Protein AF-A0AAV9CD10-F1 (afdb_monomer_lite)

Foldseek 3Di:
DDDDDDDDDDPPDDDDDDDDPPDDAADPQPLQDLQVVLQLQQQAQFKKWFADPVPRQIWIWGRHRSWTQTCDPVRNSVDTGHQVVNCVVSVDPDPDGQPRIAGPVGDGSRNLSVVCSVDHLVCCQVCSCVSRVHRTDVVSNVVSVVVNVVVD

InterPro domains:
  IPR032308 Tify domain-binding domain [PF16135] (61-115)

pLDDT: mean 74.85, std 18.31, range [33.12, 94.56]

Sequence (152 aa):
MRQTGSNSGLRFEREKMGSEPSEKTASDGLNLNVKTLLSTGLLEGISVRYIHHGRNKELPGIIKGVDYCCGCTECNFNQVFSARKFEAHAGSKSSHSNNHIFLKNGKSLHNVVKKLGDLSLESIGEVIEGVIGERPNFECYEAWKDEALESV

Secondary structure (DSSP, 8-state):
-------------------------TTS-----HHHHHHT-TTTT-EEEEEETTTTEEEEEEEETTEEEE-STTTTT-EEE-HHHHHHHTT---SSTTTTEEETTS-BHHHHHHHHHTS-HHHHHHHHHHHHSS---HHHHHHHHHHHHTT-

Radius of gyration: 19.76 Å; chains: 1; bounding box: 43×70×43 Å

Structure (mmCIF, N/CA/C/O backbone):
data_AF-A0AAV9CD10-F1
#
_entry.id   AF-A0AAV9CD10-F1
#
loop_
_atom_site.group_PDB
_atom_site.id
_atom_site.type_symbol
_atom_site.label_atom_id
_atom_site.label_alt_id
_atom_site.label_comp_id
_atom_site.label_asym_id
_atom_site.label_entity_id
_atom_site.label_seq_id
_atom_site.pdbx_PDB_ins_code
_atom_site.Cartn_x
_atom_site.Cartn_y
_atom_site.Cartn_z
_atom_site.occupancy
_atom_site.B_iso_or_equiv
_atom_site.auth_seq_id
_atom_site.auth_comp_id
_atom_site.auth_asym_id
_atom_site.auth_atom_id
_atom_site.pdbx_PDB_model_num
ATOM 1 N N . MET A 1 1 ? 27.911 -56.940 9.756 1.00 43.88 1 MET A N 1
ATOM 2 C CA . MET A 1 1 ? 27.692 -55.733 8.931 1.00 43.88 1 MET A CA 1
ATOM 3 C C . MET A 1 1 ? 26.976 -54.674 9.765 1.00 43.88 1 MET A C 1
ATOM 5 O O . MET A 1 1 ? 26.136 -55.030 10.578 1.00 43.88 1 MET A O 1
ATOM 9 N N . ARG A 1 2 ? 27.375 -53.406 9.626 1.00 34.19 2 ARG A N 1
ATOM 10 C CA . ARG A 1 2 ? 26.819 -52.221 10.302 1.00 34.19 2 ARG A CA 1
ATOM 11 C C . ARG A 1 2 ? 25.741 -51.558 9.427 1.00 34.19 2 ARG A C 1
ATOM 13 O O . ARG A 1 2 ? 25.891 -51.617 8.213 1.00 34.19 2 ARG A O 1
ATOM 20 N N . GLN A 1 3 ? 24.831 -50.823 10.095 1.00 41.00 3 GLN A N 1
ATOM 21 C CA . GLN A 1 3 ? 23.971 -49.720 9.593 1.00 41.00 3 GLN A CA 1
ATOM 22 C C . GLN A 1 3 ? 22.816 -50.153 8.662 1.00 41.00 3 GLN A C 1
ATOM 24 O O . GLN A 1 3 ? 22.973 -51.110 7.922 1.00 41.00 3 GLN A O 1
ATOM 29 N N . THR A 1 4 ? 21.606 -49.581 8.622 1.00 39.34 4 THR A N 1
ATOM 30 C CA . THR A 1 4 ? 20.892 -48.401 9.183 1.00 39.34 4 THR A CA 1
ATOM 31 C C . THR A 1 4 ? 19.405 -48.642 8.823 1.00 39.34 4 THR A C 1
ATOM 33 O O . THR A 1 4 ? 19.137 -49.228 7.783 1.00 39.34 4 THR A O 1
ATOM 36 N N . GLY A 1 5 ? 18.395 -48.388 9.660 1.00 39.25 5 GLY A N 1
ATOM 37 C CA . GLY A 1 5 ? 17.798 -47.068 9.888 1.00 39.25 5 GLY A CA 1
ATOM 38 C C . GLY A 1 5 ? 17.056 -46.517 8.659 1.00 39.25 5 GLY A C 1
ATOM 39 O O . GLY A 1 5 ? 17.733 -46.087 7.734 1.00 39.25 5 GLY A O 1
ATOM 40 N N . SER A 1 6 ? 15.712 -46.473 8.675 1.00 47.38 6 SER A N 1
ATOM 41 C CA . SER A 1 6 ? 14.904 -45.332 8.182 1.00 47.38 6 SER A CA 1
ATOM 42 C C . SER A 1 6 ? 13.396 -45.549 8.370 1.00 47.38 6 SER A C 1
ATOM 44 O O . SER A 1 6 ? 12.784 -46.445 7.802 1.00 47.38 6 SER A O 1
ATOM 46 N N . ASN A 1 7 ? 12.844 -44.684 9.215 1.00 42.44 7 ASN A N 1
ATOM 47 C CA . ASN A 1 7 ? 11.439 -44.425 9.497 1.00 42.44 7 ASN A CA 1
ATOM 48 C C . ASN A 1 7 ? 10.829 -43.615 8.332 1.00 42.44 7 ASN A C 1
ATOM 50 O O . ASN A 1 7 ? 11.525 -42.803 7.724 1.00 42.44 7 ASN A O 1
ATOM 54 N N . SER A 1 8 ? 9.548 -43.795 8.013 1.00 46.06 8 SER A N 1
ATOM 55 C CA . SER A 1 8 ? 8.850 -42.989 6.994 1.00 46.06 8 SER A CA 1
ATOM 56 C C . SER A 1 8 ? 7.428 -42.672 7.447 1.00 46.06 8 SER A C 1
ATOM 58 O O . SER A 1 8 ? 6.447 -43.105 6.852 1.00 46.06 8 SER A O 1
ATOM 60 N N . GLY A 1 9 ? 7.326 -41.916 8.538 1.00 39.59 9 GLY A N 1
ATOM 61 C CA . GLY A 1 9 ? 6.146 -41.115 8.837 1.00 39.59 9 GLY A CA 1
ATOM 62 C C . GLY A 1 9 ? 6.318 -39.724 8.235 1.00 39.59 9 GLY A C 1
ATOM 63 O O . GLY A 1 9 ? 7.257 -39.022 8.593 1.00 39.59 9 GLY A O 1
ATOM 64 N N . LEU A 1 10 ? 5.409 -39.316 7.351 1.00 43.78 10 LEU A N 1
ATOM 65 C CA . LEU A 1 10 ? 5.216 -37.912 6.985 1.00 43.78 10 LEU A CA 1
ATOM 66 C C . LEU A 1 10 ? 3.718 -37.594 7.035 1.00 43.78 10 LEU A C 1
ATOM 68 O O . LEU A 1 10 ? 3.000 -37.643 6.041 1.00 43.78 10 LEU A O 1
ATOM 72 N N . ARG A 1 11 ? 3.259 -37.262 8.247 1.00 43.06 11 ARG A N 1
ATOM 73 C CA . ARG A 1 11 ? 2.262 -36.208 8.446 1.00 43.06 11 ARG A CA 1
ATOM 74 C C . ARG A 1 11 ? 2.992 -34.901 8.157 1.00 43.06 11 ARG A C 1
ATOM 76 O O . ARG A 1 11 ? 3.967 -34.620 8.841 1.00 43.06 11 ARG A O 1
ATOM 83 N N . PHE A 1 12 ? 2.548 -34.128 7.171 1.00 35.69 12 PHE A N 1
ATOM 84 C CA . PHE A 1 12 ? 2.994 -32.743 7.062 1.00 35.69 12 PHE A CA 1
ATOM 85 C C . PHE A 1 12 ? 1.992 -31.858 7.792 1.00 35.69 12 PHE A C 1
ATOM 87 O O . PHE A 1 12 ? 0.809 -31.787 7.452 1.00 35.69 12 PHE A O 1
ATOM 94 N N . GLU A 1 13 ? 2.491 -31.296 8.883 1.00 44.25 13 GLU A N 1
ATOM 95 C CA . GLU A 1 13 ? 1.790 -30.452 9.826 1.00 44.25 13 GLU A CA 1
ATOM 96 C C . GLU A 1 13 ? 1.497 -29.085 9.209 1.00 44.25 13 GLU A C 1
ATOM 98 O O . GLU A 1 13 ? 2.267 -28.524 8.432 1.00 44.25 13 GLU A O 1
ATOM 103 N N . ARG A 1 14 ? 0.317 -28.574 9.550 1.00 47.12 14 ARG A N 1
ATOM 104 C CA . ARG A 1 14 ? -0.189 -27.266 9.158 1.00 47.12 14 ARG A CA 1
ATOM 105 C C . ARG A 1 14 ? 0.556 -26.225 9.992 1.00 47.12 14 ARG A C 1
ATOM 107 O O . ARG A 1 14 ? 0.235 -26.038 11.165 1.00 47.12 14 ARG A O 1
ATOM 114 N N . GLU A 1 15 ? 1.571 -25.597 9.407 1.00 50.28 15 GLU A N 1
ATOM 115 C CA . GLU A 1 15 ? 2.349 -24.570 10.093 1.00 50.28 15 GLU A CA 1
ATOM 116 C C . GLU A 1 15 ? 1.506 -23.310 10.301 1.0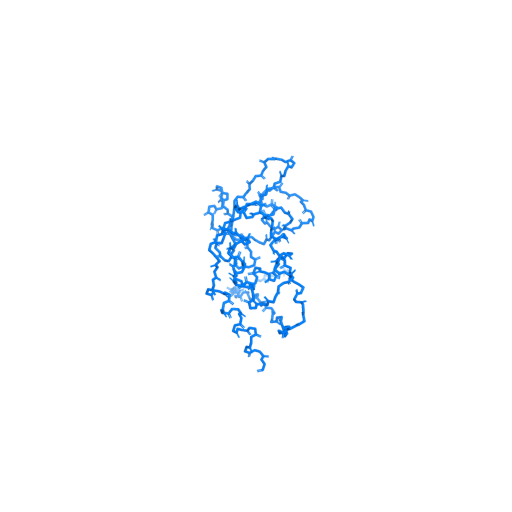0 50.28 15 GLU A C 1
ATOM 118 O O . GLU A 1 15 ? 1.083 -22.623 9.370 1.00 50.28 15 GLU A O 1
ATOM 123 N N . LYS A 1 16 ? 1.243 -23.064 11.585 1.00 47.94 16 LYS A N 1
ATOM 124 C CA . LYS A 1 16 ? 0.714 -21.830 12.145 1.00 47.94 16 LYS A CA 1
ATOM 125 C C . LYS A 1 16 ? 1.668 -20.680 11.832 1.00 47.94 16 LYS A C 1
ATOM 127 O O . LYS A 1 16 ? 2.868 -20.798 12.064 1.00 47.94 16 LYS A O 1
ATOM 132 N N . MET A 1 17 ? 1.120 -19.528 11.473 1.00 42.22 17 MET A N 1
ATOM 133 C CA . MET A 1 17 ? 1.774 -18.257 11.754 1.00 42.22 17 MET A CA 1
ATOM 134 C C . MET A 1 17 ? 0.767 -17.405 12.509 1.00 42.22 17 MET A C 1
ATOM 136 O O . MET A 1 17 ? -0.218 -16.941 11.945 1.00 42.22 17 MET A O 1
ATOM 140 N N . GLY A 1 18 ? 0.975 -17.325 13.822 1.00 37.38 18 GLY A N 1
ATOM 141 C CA . GLY A 1 18 ? 0.270 -16.384 14.671 1.00 37.38 18 GLY A CA 1
ATOM 142 C C . GLY A 1 18 ? 0.716 -14.974 14.317 1.00 37.38 18 GLY A C 1
ATOM 143 O O . GLY A 1 18 ? 1.912 -14.697 14.247 1.00 37.38 18 GLY A O 1
ATOM 144 N N . SER A 1 19 ? -0.246 -14.095 14.083 1.00 46.69 19 SER A N 1
ATOM 145 C CA . SER A 1 19 ? -0.054 -12.664 14.255 1.00 46.69 19 SER A CA 1
ATOM 146 C C . SER A 1 19 ? -0.479 -12.330 15.680 1.00 46.69 19 SER A C 1
ATOM 148 O O . SER A 1 19 ? -1.632 -12.532 16.050 1.00 46.69 19 SER A O 1
ATOM 150 N N . GLU A 1 20 ? 0.496 -11.917 16.484 1.00 42.88 20 GLU A N 1
ATOM 151 C CA . GLU A 1 20 ? 0.333 -11.450 17.860 1.00 42.88 20 GLU A CA 1
ATOM 152 C C . GLU A 1 20 ? -0.738 -10.343 17.963 1.00 42.88 20 GLU A C 1
ATOM 154 O O . GLU A 1 20 ? -0.769 -9.461 17.095 1.00 42.88 20 GLU A O 1
ATOM 159 N N . PRO A 1 21 ? -1.580 -10.342 19.015 1.00 38.72 21 PRO A N 1
ATOM 160 C CA . PRO A 1 21 ? -2.480 -9.236 19.300 1.00 38.72 21 PRO A CA 1
ATOM 161 C C . PRO A 1 21 ? -1.649 -8.082 19.864 1.00 38.72 21 PRO A C 1
ATOM 163 O O . PRO A 1 21 ? -1.129 -8.136 20.976 1.00 38.72 21 PRO A O 1
ATOM 166 N N . SER A 1 22 ? -1.465 -7.037 19.064 1.00 42.56 22 SER A N 1
ATOM 167 C CA . SER A 1 22 ? -0.856 -5.798 19.539 1.00 42.56 22 SER A CA 1
ATOM 168 C C . SER A 1 22 ? -1.908 -5.000 20.311 1.00 42.56 22 SER A C 1
ATOM 170 O O . SER A 1 22 ? -2.509 -4.090 19.747 1.00 42.56 22 SER A O 1
ATOM 172 N N . GLU A 1 23 ? -2.093 -5.316 21.596 1.00 57.12 23 GLU A N 1
ATOM 173 C CA . GLU A 1 23 ? -2.700 -4.417 22.591 1.00 57.12 23 GLU A CA 1
ATOM 174 C C . GLU A 1 23 ? -2.061 -3.031 22.476 1.00 57.12 23 GLU A C 1
ATOM 176 O O . GLU A 1 23 ? -0.896 -2.903 22.854 1.00 57.12 23 GLU A O 1
ATOM 181 N N . LYS A 1 24 ? -2.793 -2.015 21.983 1.00 37.84 24 LYS A N 1
ATOM 182 C CA . LYS A 1 24 ? -2.591 -0.588 22.315 1.00 37.84 24 LYS A CA 1
ATOM 183 C C . LYS A 1 24 ? -3.917 0.161 22.218 1.00 37.84 24 LYS A C 1
ATOM 185 O O . LYS A 1 24 ? -4.458 0.373 21.139 1.00 37.84 24 LYS A O 1
ATOM 190 N N . THR A 1 25 ? -4.381 0.549 23.393 1.00 33.12 25 THR A N 1
ATOM 191 C CA . THR A 1 25 ? -5.522 1.398 23.713 1.00 33.12 25 THR A CA 1
ATOM 192 C C . THR A 1 25 ? -5.651 2.634 22.821 1.00 33.12 25 THR A C 1
ATOM 194 O O . THR A 1 25 ? -4.683 3.339 22.530 1.00 33.12 25 THR A O 1
ATOM 197 N N . ALA A 1 26 ? -6.893 2.924 22.442 1.00 50.28 26 ALA A N 1
ATOM 198 C CA . ALA A 1 26 ? -7.314 4.156 21.799 1.00 50.28 26 ALA A CA 1
ATOM 199 C C . ALA A 1 26 ? -7.084 5.356 22.733 1.00 50.28 26 ALA A C 1
ATOM 201 O O . ALA A 1 26 ? -7.853 5.542 23.670 1.00 50.28 26 ALA A O 1
ATOM 202 N N . SER A 1 27 ? -6.016 6.136 22.518 1.00 44.31 27 SER A N 1
ATOM 203 C CA . SER A 1 27 ? -5.974 7.612 22.693 1.00 44.31 27 SER A CA 1
ATOM 204 C C . SER A 1 27 ? -4.564 8.222 22.725 1.00 44.31 27 SER A C 1
ATOM 206 O O . SER A 1 27 ? -4.444 9.425 22.515 1.00 44.31 27 SER A O 1
ATOM 208 N N . ASP A 1 28 ? -3.487 7.448 22.865 1.00 41.72 28 ASP A N 1
ATOM 209 C CA . ASP A 1 28 ? -2.128 8.009 22.825 1.00 41.72 28 ASP A CA 1
ATOM 210 C C . ASP A 1 28 ? -1.536 7.894 21.423 1.00 41.72 28 ASP A C 1
ATOM 212 O O . ASP A 1 28 ? -1.137 6.805 21.013 1.00 41.72 28 ASP A O 1
ATOM 216 N N . GLY A 1 29 ? -1.524 9.024 20.698 1.00 49.75 29 GLY A N 1
ATOM 217 C CA . GLY A 1 29 ? -0.897 9.250 19.389 1.00 49.75 29 GLY A CA 1
ATOM 218 C C . GLY A 1 29 ? -0.331 7.988 18.755 1.00 49.75 29 GLY A C 1
ATOM 219 O O . GLY A 1 29 ? 0.842 7.654 18.966 1.00 49.75 29 GLY A O 1
ATOM 220 N N . LEU A 1 30 ? -1.186 7.263 18.020 1.00 54.31 30 LEU A N 1
ATOM 221 C CA . LEU A 1 30 ? -0.768 6.068 17.305 1.00 54.31 30 LEU A CA 1
ATOM 222 C C . LEU A 1 30 ? 0.459 6.474 16.502 1.00 54.31 30 LEU A C 1
ATOM 224 O O . LEU A 1 30 ? 0.380 7.345 15.636 1.00 54.31 30 LEU A O 1
ATOM 228 N N . ASN A 1 31 ? 1.605 5.870 16.810 1.00 65.12 31 ASN A N 1
ATOM 229 C CA . ASN A 1 31 ? 2.789 5.988 15.976 1.00 65.12 31 ASN A CA 1
ATOM 230 C C . ASN A 1 31 ? 2.476 5.226 14.684 1.00 65.12 31 ASN A C 1
ATOM 232 O O . ASN A 1 31 ? 2.921 4.090 14.488 1.00 65.12 31 ASN A O 1
ATOM 236 N N . LEU A 1 32 ? 1.617 5.826 13.854 1.00 75.12 32 LEU A N 1
ATOM 237 C CA . LEU A 1 32 ? 1.154 5.276 12.606 1.00 75.12 32 LEU A CA 1
ATOM 238 C C . LEU A 1 32 ? 2.402 5.070 11.766 1.00 75.12 32 LEU A C 1
ATOM 240 O O . LEU A 1 32 ? 3.191 5.980 11.513 1.00 75.12 32 LEU A O 1
ATOM 244 N N . ASN A 1 33 ? 2.607 3.823 11.383 1.00 83.19 33 ASN A N 1
ATOM 245 C CA . ASN A 1 33 ? 3.629 3.415 10.451 1.00 83.19 33 ASN A CA 1
ATOM 246 C C . ASN A 1 33 ? 2.947 2.728 9.264 1.00 83.19 33 ASN A C 1
ATOM 248 O O . ASN A 1 33 ? 1.745 2.457 9.273 1.00 83.19 33 ASN A O 1
ATOM 252 N N . VAL A 1 34 ? 3.715 2.451 8.211 1.00 85.25 34 VAL A N 1
ATOM 253 C CA . VAL A 1 34 ? 3.157 1.825 7.004 1.00 85.25 34 VAL A CA 1
ATOM 254 C C . VAL A 1 34 ? 2.505 0.484 7.335 1.00 85.25 34 VAL A C 1
ATOM 256 O O . VAL A 1 34 ? 1.425 0.198 6.838 1.00 85.25 34 VAL A O 1
ATOM 259 N N . LYS A 1 35 ? 3.108 -0.313 8.220 1.00 84.62 35 LYS A N 1
ATOM 260 C CA . LYS A 1 35 ? 2.575 -1.627 8.581 1.00 84.62 35 LYS A CA 1
ATOM 261 C C . LYS A 1 35 ? 1.252 -1.513 9.343 1.00 84.62 35 LYS A C 1
ATOM 263 O O . LYS A 1 35 ? 0.314 -2.200 8.975 1.00 84.62 35 LYS A O 1
ATOM 268 N N . THR A 1 36 ? 1.154 -0.632 10.341 1.00 85.31 36 THR A N 1
ATOM 269 C CA . THR A 1 36 ? -0.084 -0.430 11.113 1.00 85.31 36 THR A CA 1
ATOM 270 C C . THR A 1 36 ? -1.196 0.123 10.238 1.00 85.31 36 THR A C 1
ATOM 272 O O . THR A 1 36 ? -2.324 -0.330 10.362 1.00 85.31 36 THR A O 1
ATOM 275 N N . LEU A 1 37 ? -0.885 1.040 9.313 1.00 87.31 37 LEU A N 1
ATOM 276 C CA . LEU A 1 37 ? -1.865 1.538 8.347 1.00 87.31 37 LEU A CA 1
ATOM 277 C C . LEU A 1 37 ? -2.422 0.401 7.483 1.00 87.31 37 LEU A C 1
ATOM 279 O O . LEU A 1 37 ? -3.630 0.317 7.299 1.00 87.31 37 LEU A O 1
ATOM 283 N N . LEU A 1 38 ? -1.569 -0.493 6.983 1.00 88.19 38 LEU A N 1
ATOM 284 C CA . LEU A 1 38 ? -2.025 -1.651 6.211 1.00 88.19 38 LEU A CA 1
ATOM 285 C C . LEU A 1 38 ? -2.817 -2.644 7.076 1.00 88.19 38 LEU A C 1
ATOM 287 O O . LEU A 1 38 ? -3.816 -3.185 6.618 1.00 88.19 38 LEU A O 1
ATOM 291 N N . SER A 1 39 ? -2.428 -2.829 8.342 1.00 85.50 39 SER A N 1
ATOM 292 C CA . SER A 1 39 ? -3.171 -3.660 9.298 1.00 85.50 39 SER A CA 1
ATOM 293 C C . SER A 1 39 ? -4.586 -3.154 9.571 1.00 85.50 39 SER A C 1
ATOM 295 O O . SER A 1 39 ? -5.441 -3.975 9.871 1.00 85.50 39 SER A O 1
ATOM 297 N N . THR A 1 40 ? -4.854 -1.849 9.424 1.00 84.25 40 THR A N 1
ATOM 298 C CA . THR A 1 40 ? -6.229 -1.319 9.534 1.00 84.25 40 THR A CA 1
ATOM 299 C C . THR A 1 40 ? -7.153 -1.785 8.410 1.00 84.25 40 THR A C 1
ATOM 301 O O . THR A 1 40 ? -8.353 -1.555 8.472 1.00 84.25 40 THR A O 1
ATOM 304 N N . GLY A 1 41 ? -6.607 -2.352 7.329 1.00 86.44 41 GLY A N 1
ATOM 305 C CA . GLY A 1 41 ? -7.384 -2.781 6.170 1.00 86.44 41 GLY A CA 1
ATOM 306 C C . GLY A 1 41 ? -7.957 -1.643 5.318 1.00 86.44 41 GLY A C 1
ATOM 307 O O . GLY A 1 41 ? -8.498 -1.917 4.255 1.00 86.44 41 GLY A O 1
ATOM 308 N N . LEU A 1 42 ? -7.772 -0.367 5.688 1.00 87.94 42 LEU A N 1
ATOM 309 C CA . LEU A 1 42 ? -8.256 0.792 4.916 1.00 87.94 42 LEU A CA 1
ATOM 310 C C . LEU A 1 42 ? -7.797 0.798 3.458 1.00 87.94 42 LEU A C 1
ATOM 312 O O . LEU A 1 42 ? -8.496 1.303 2.578 1.00 87.94 42 LEU A O 1
ATOM 316 N N . LEU A 1 43 ? -6.589 0.288 3.221 1.00 89.81 43 LEU A N 1
ATOM 317 C CA . LEU A 1 43 ? -5.972 0.263 1.902 1.00 89.81 43 LEU A CA 1
ATOM 318 C C . LEU A 1 43 ? -6.164 -1.068 1.168 1.00 89.81 43 LEU A C 1
ATOM 320 O O . LEU A 1 43 ? -5.557 -1.263 0.117 1.00 89.81 43 LEU A O 1
ATOM 324 N N . GLU A 1 44 ? -6.976 -1.982 1.700 1.00 91.12 44 GLU A N 1
ATOM 325 C CA . GLU A 1 44 ? -7.202 -3.290 1.092 1.00 91.12 44 GLU A CA 1
ATOM 326 C C . GLU A 1 44 ? -7.743 -3.153 -0.335 1.00 91.12 44 GLU A C 1
ATOM 328 O O . GLU A 1 44 ? -8.707 -2.431 -0.587 1.00 91.12 44 GLU A O 1
ATOM 333 N N . GLY A 1 45 ? -7.113 -3.847 -1.286 1.00 90.00 45 GLY A N 1
ATOM 334 C CA . GLY A 1 45 ? -7.515 -3.821 -2.692 1.00 90.00 45 GLY A CA 1
ATOM 335 C C . GLY A 1 45 ? -7.042 -2.591 -3.476 1.00 90.00 45 GLY A C 1
ATOM 336 O O . GLY A 1 45 ? -7.229 -2.537 -4.694 1.00 90.00 45 GLY A O 1
ATOM 337 N N . ILE A 1 46 ? -6.369 -1.629 -2.836 1.00 91.81 46 ILE A N 1
ATOM 338 C CA . ILE A 1 46 ? -5.865 -0.438 -3.524 1.00 91.81 46 ILE A CA 1
ATOM 339 C C . ILE A 1 46 ? -4.663 -0.779 -4.396 1.00 91.81 46 ILE A C 1
ATOM 341 O O . ILE A 1 46 ? -3.730 -1.479 -3.994 1.00 91.81 46 ILE A O 1
ATOM 345 N N . SER A 1 47 ? -4.665 -0.223 -5.607 1.00 92.56 47 SER A N 1
ATOM 346 C CA . SER A 1 47 ? -3.556 -0.381 -6.542 1.00 92.56 47 SER A CA 1
ATOM 347 C C . SER A 1 47 ? -2.358 0.483 -6.153 1.00 92.56 47 SER A C 1
ATOM 349 O O . SER A 1 47 ? -2.460 1.701 -5.981 1.00 92.56 47 SER A O 1
ATOM 351 N N . VAL A 1 48 ? -1.187 -0.140 -6.138 1.00 92.12 48 VAL A N 1
ATOM 352 C CA . VAL A 1 48 ? 0.103 0.499 -5.897 1.00 92.12 48 VAL A CA 1
ATOM 353 C C . VAL A 1 48 ? 1.068 0.246 -7.043 1.00 92.12 48 VAL A C 1
ATOM 355 O O . VAL A 1 48 ? 0.910 -0.675 -7.845 1.00 92.12 48 VAL A O 1
ATOM 358 N N . ARG A 1 49 ? 2.105 1.071 -7.124 1.00 90.81 49 ARG A N 1
ATOM 359 C CA . ARG A 1 49 ? 3.260 0.845 -7.984 1.00 90.81 49 ARG A CA 1
ATOM 360 C C . ARG A 1 49 ? 4.529 1.025 -7.177 1.00 90.81 49 ARG A C 1
ATOM 362 O O . ARG A 1 49 ? 4.708 2.026 -6.486 1.00 90.81 49 ARG A O 1
ATOM 369 N N . TYR A 1 50 ? 5.426 0.061 -7.293 1.00 88.69 50 TYR A N 1
ATOM 370 C CA . TYR A 1 50 ? 6.819 0.270 -6.947 1.00 88.69 50 TYR A CA 1
ATOM 371 C C . TYR A 1 50 ? 7.471 1.121 -8.035 1.00 88.69 50 TYR A C 1
ATOM 373 O O . TYR A 1 50 ? 7.333 0.784 -9.209 1.00 88.69 50 TYR A O 1
ATOM 381 N N . ILE A 1 51 ? 8.187 2.183 -7.663 1.00 85.00 51 ILE A N 1
ATOM 382 C CA . ILE A 1 51 ? 8.909 3.050 -8.604 1.00 85.00 51 ILE A CA 1
ATOM 383 C C . ILE A 1 51 ? 10.348 3.233 -8.121 1.00 85.00 51 ILE A C 1
ATOM 385 O O . ILE A 1 51 ? 10.598 3.799 -7.056 1.00 85.00 51 ILE A O 1
ATOM 389 N N . HIS A 1 52 ? 11.316 2.803 -8.935 1.00 77.75 52 HIS A N 1
ATOM 390 C CA . HIS A 1 52 ? 12.735 3.070 -8.695 1.00 77.75 52 HIS A CA 1
ATOM 391 C C . HIS A 1 52 ? 13.277 4.094 -9.697 1.00 77.75 52 HIS A C 1
ATOM 393 O O . HIS A 1 52 ? 13.683 3.739 -10.809 1.00 77.75 52 HIS A O 1
ATOM 399 N N . HIS A 1 53 ? 13.346 5.361 -9.270 1.00 69.12 53 HIS A N 1
ATOM 400 C CA . HIS A 1 53 ? 13.761 6.505 -10.099 1.00 69.12 53 HIS A CA 1
ATOM 401 C C . HIS A 1 53 ? 15.114 6.321 -10.803 1.00 69.12 53 HIS A C 1
ATOM 403 O O . HIS A 1 53 ? 15.315 6.846 -11.889 1.00 69.12 53 HIS A O 1
ATOM 409 N N . GLY A 1 54 ? 16.037 5.537 -10.236 1.00 65.94 54 GLY A N 1
ATOM 410 C CA . GLY A 1 54 ? 17.350 5.313 -10.847 1.00 65.94 54 GLY A CA 1
ATOM 411 C C . GLY A 1 54 ? 17.386 4.285 -11.985 1.00 65.94 54 GLY A C 1
ATOM 412 O O . GLY A 1 54 ? 18.440 4.108 -12.585 1.00 65.94 54 GLY A O 1
ATOM 413 N N . ARG A 1 55 ? 16.306 3.530 -12.246 1.00 65.56 55 ARG A N 1
ATOM 414 C CA . ARG A 1 55 ? 16.330 2.410 -13.215 1.00 65.56 55 ARG A CA 1
ATOM 415 C C . ARG A 1 55 ? 15.124 2.336 -14.156 1.00 65.56 55 ARG A C 1
ATOM 417 O O . ARG A 1 55 ? 15.032 1.351 -14.882 1.00 65.56 55 ARG A O 1
ATOM 424 N N . ASN A 1 56 ? 14.206 3.310 -14.129 1.00 68.88 56 ASN A N 1
ATOM 425 C CA . ASN A 1 56 ? 12.928 3.262 -14.865 1.00 68.88 56 ASN A CA 1
ATOM 426 C C . ASN A 1 56 ? 12.205 1.909 -14.718 1.00 68.88 56 ASN A C 1
ATOM 428 O O . ASN A 1 56 ? 11.599 1.401 -15.657 1.00 68.88 56 ASN A O 1
ATOM 432 N N . LYS A 1 57 ? 12.330 1.289 -13.539 1.00 75.56 57 LYS A N 1
ATOM 433 C CA . LYS A 1 57 ? 11.646 0.042 -13.217 1.00 75.56 57 LYS A CA 1
ATOM 434 C C . LYS A 1 57 ? 10.421 0.370 -12.396 1.00 75.56 57 LYS A C 1
ATOM 436 O O . LYS A 1 57 ? 10.540 0.941 -11.308 1.00 75.56 57 LYS A O 1
ATOM 441 N N . GLU A 1 58 ? 9.283 -0.042 -12.929 1.00 86.25 58 GLU A N 1
ATOM 442 C CA . GLU A 1 58 ? 8.003 0.017 -12.254 1.00 86.25 58 GLU A CA 1
ATOM 443 C C . GLU A 1 58 ? 7.454 -1.395 -12.100 1.00 86.25 58 GLU A C 1
ATOM 445 O O . GLU A 1 58 ? 7.535 -2.205 -13.025 1.00 86.25 58 GLU A O 1
ATOM 450 N N . LEU A 1 59 ? 6.917 -1.695 -10.921 1.00 89.56 59 LEU A N 1
ATOM 451 C CA . LEU A 1 59 ? 6.228 -2.953 -10.667 1.00 89.56 59 LEU A CA 1
ATOM 452 C C . LEU A 1 59 ? 4.837 -2.638 -10.109 1.00 89.56 59 LEU A C 1
ATOM 454 O O . LEU A 1 59 ? 4.749 -2.101 -9.001 1.00 89.56 59 LEU A O 1
ATOM 458 N N . PRO A 1 60 ? 3.753 -2.929 -10.848 1.00 92.62 60 PRO A N 1
ATOM 459 C CA . PRO A 1 60 ? 2.409 -2.764 -10.319 1.00 92.62 60 PRO A CA 1
ATOM 460 C C . PRO A 1 60 ? 2.127 -3.802 -9.231 1.00 92.62 60 PRO A C 1
ATOM 462 O O . PRO A 1 60 ? 2.653 -4.917 -9.249 1.00 92.62 60 PRO A O 1
ATOM 465 N N . GLY A 1 61 ? 1.265 -3.438 -8.293 1.00 93.56 61 GLY A N 1
ATOM 466 C CA . GLY A 1 61 ? 0.771 -4.337 -7.266 1.00 93.56 61 GLY A CA 1
ATOM 467 C C . GLY A 1 61 ? -0.553 -3.872 -6.676 1.00 93.56 61 GLY A C 1
ATOM 468 O O . GLY A 1 61 ? -1.059 -2.802 -7.009 1.00 93.56 61 GLY A O 1
ATOM 469 N N . ILE A 1 62 ? -1.121 -4.697 -5.808 1.00 93.69 62 ILE A N 1
ATOM 470 C CA . ILE A 1 62 ? -2.355 -4.420 -5.069 1.00 93.69 62 ILE A CA 1
ATOM 471 C C . ILE A 1 62 ? -2.085 -4.706 -3.596 1.00 93.69 62 ILE A C 1
ATOM 473 O O . ILE A 1 62 ? -1.457 -5.713 -3.272 1.00 93.69 62 ILE A O 1
ATOM 477 N N . ILE A 1 63 ? -2.525 -3.823 -2.707 1.00 92.44 63 ILE A N 1
ATOM 478 C CA . ILE A 1 63 ? -2.416 -4.046 -1.264 1.00 92.44 63 ILE A CA 1
ATOM 479 C C . ILE A 1 63 ? -3.346 -5.191 -0.861 1.00 92.44 63 ILE A C 1
ATOM 481 O O . ILE A 1 63 ? -4.521 -5.192 -1.231 1.00 92.44 63 ILE A O 1
ATOM 485 N N . LYS A 1 64 ? -2.793 -6.164 -0.131 1.00 91.25 64 LYS A N 1
ATOM 486 C CA . LYS A 1 64 ? -3.525 -7.320 0.381 1.00 91.25 64 LYS A CA 1
ATOM 487 C C . LYS A 1 64 ? -3.073 -7.651 1.803 1.00 91.25 64 LYS A C 1
ATOM 489 O O . LYS A 1 64 ? -1.989 -8.198 2.013 1.00 91.25 64 LYS A O 1
ATOM 494 N N . GLY A 1 65 ? -3.904 -7.314 2.775 1.00 88.81 65 GLY A N 1
ATOM 495 C CA . GLY A 1 65 ? -3.592 -7.243 4.192 1.00 88.81 65 GLY A CA 1
ATOM 496 C C . GLY A 1 65 ? -2.414 -6.307 4.447 1.00 88.81 65 GLY A C 1
ATOM 497 O O . GLY A 1 65 ? -2.380 -5.161 4.007 1.00 88.81 65 GLY A O 1
ATOM 498 N N . VAL A 1 66 ? -1.396 -6.836 5.124 1.00 88.00 66 VAL A N 1
ATOM 499 C CA . VAL A 1 66 ? -0.126 -6.137 5.398 1.00 88.00 66 VAL A CA 1
ATOM 500 C C . VAL A 1 66 ? 0.926 -6.305 4.295 1.00 88.00 66 VAL A C 1
ATOM 502 O O . VAL A 1 66 ? 2.045 -5.803 4.427 1.00 88.00 66 VAL A O 1
ATOM 505 N N . ASP A 1 67 ? 0.579 -7.022 3.227 1.00 92.19 67 ASP A N 1
ATOM 506 C CA . ASP A 1 67 ? 1.467 -7.421 2.141 1.00 92.19 67 ASP A CA 1
ATOM 507 C C . ASP A 1 67 ? 0.991 -6.858 0.784 1.00 92.19 67 ASP A C 1
ATOM 509 O O . ASP A 1 67 ? 0.015 -6.112 0.679 1.00 92.19 67 ASP A O 1
ATOM 513 N N . TYR A 1 68 ? 1.713 -7.204 -0.285 1.00 92.38 68 TYR A N 1
ATOM 514 C CA . TYR A 1 68 ? 1.497 -6.696 -1.637 1.00 92.38 68 TYR A CA 1
ATOM 515 C C . TYR A 1 68 ? 1.370 -7.837 -2.639 1.00 92.38 68 TYR A C 1
ATOM 517 O O . TYR A 1 68 ? 2.279 -8.646 -2.831 1.00 92.38 68 TYR A O 1
ATOM 525 N N . CYS A 1 69 ? 0.242 -7.878 -3.328 1.00 94.56 69 CYS A N 1
ATOM 526 C CA . CYS A 1 69 ? 0.023 -8.742 -4.468 1.00 94.56 69 CYS A CA 1
ATOM 527 C C . CYS A 1 69 ? 0.744 -8.185 -5.703 1.00 94.56 69 CYS A C 1
ATOM 529 O O . CYS A 1 69 ? 0.546 -7.029 -6.067 1.00 94.56 69 CYS A O 1
ATOM 531 N N . CYS A 1 70 ? 1.593 -8.988 -6.343 1.00 94.00 70 CYS A N 1
ATOM 532 C CA . CYS A 1 70 ? 2.421 -8.552 -7.465 1.00 94.00 70 CYS A CA 1
ATOM 533 C C . CYS A 1 70 ? 1.709 -8.670 -8.815 1.00 94.00 70 CYS A C 1
ATOM 535 O O . CYS A 1 70 ? 1.232 -9.743 -9.178 1.00 94.00 70 CYS A O 1
ATOM 537 N N . GLY A 1 71 ? 1.721 -7.585 -9.590 1.00 91.88 71 GLY A N 1
ATOM 538 C CA . GLY A 1 71 ? 1.106 -7.487 -10.912 1.00 91.88 71 GLY A CA 1
ATOM 539 C C . GLY A 1 71 ? 2.066 -7.594 -12.100 1.00 91.88 71 GLY A C 1
ATOM 540 O O . GLY A 1 71 ? 1.710 -7.132 -13.182 1.00 91.88 71 GLY A O 1
ATOM 541 N N . CYS A 1 72 ? 3.289 -8.121 -11.945 1.00 90.75 72 CYS A N 1
ATOM 542 C CA . CYS A 1 72 ? 4.134 -8.390 -13.120 1.00 90.75 72 CYS A CA 1
ATOM 543 C C . CYS A 1 72 ? 3.524 -9.478 -14.010 1.00 90.75 72 CYS A C 1
ATOM 545 O O . CYS A 1 72 ? 2.641 -10.225 -13.592 1.00 90.75 72 CYS A O 1
ATOM 547 N N . THR A 1 73 ? 4.060 -9.613 -15.221 1.00 90.31 73 THR A N 1
ATOM 548 C CA . THR A 1 73 ? 3.669 -10.658 -16.177 1.00 90.31 73 THR A CA 1
ATOM 549 C C . THR A 1 73 ? 3.823 -12.071 -15.614 1.00 90.31 73 THR A C 1
ATOM 551 O O . THR A 1 73 ? 2.977 -12.917 -15.875 1.00 90.31 73 THR A O 1
ATOM 554 N N . GLU A 1 74 ? 4.858 -12.312 -14.806 1.00 90.94 74 GLU A N 1
ATOM 555 C CA . GLU A 1 74 ? 5.138 -13.630 -14.221 1.00 90.94 74 GLU A CA 1
ATOM 556 C C . GLU A 1 74 ? 4.174 -13.983 -13.079 1.00 90.94 74 GLU A C 1
ATOM 558 O O . GLU A 1 74 ? 3.732 -15.123 -12.957 1.00 90.94 74 GLU A O 1
ATOM 563 N N . CYS A 1 75 ? 3.845 -13.014 -12.219 1.00 93.19 75 CYS A N 1
ATOM 564 C CA . CYS A 1 75 ? 2.979 -13.243 -11.064 1.00 93.19 75 CYS A CA 1
ATOM 565 C C . CYS A 1 75 ? 1.497 -13.135 -11.415 1.00 93.19 75 CYS A C 1
ATOM 567 O O . CYS A 1 75 ? 0.698 -13.831 -10.796 1.00 93.19 75 CYS A O 1
ATOM 569 N N . ASN A 1 76 ? 1.126 -12.248 -12.343 1.00 92.50 76 ASN A N 1
ATOM 570 C CA . ASN A 1 76 ? -0.247 -11.968 -12.764 1.00 92.50 76 ASN A CA 1
ATOM 571 C C . ASN A 1 76 ? -1.248 -11.882 -11.590 1.00 92.50 76 ASN A C 1
ATOM 573 O O . ASN A 1 76 ? -2.292 -12.527 -11.605 1.00 92.50 76 ASN A O 1
ATOM 577 N N . PHE A 1 77 ? -0.894 -11.145 -10.532 1.00 91.75 77 PHE A N 1
ATOM 578 C CA . PHE A 1 77 ? -1.691 -10.987 -9.307 1.00 91.75 77 PHE A CA 1
ATOM 579 C C . PHE A 1 77 ? -2.003 -12.290 -8.536 1.00 91.75 77 PHE A C 1
ATOM 581 O O . PHE A 1 77 ? -2.909 -12.326 -7.707 1.00 91.75 77 PHE A O 1
ATOM 588 N N . ASN A 1 78 ? -1.216 -13.352 -8.732 1.00 91.69 78 ASN A N 1
ATOM 589 C CA . ASN A 1 78 ? -1.357 -14.615 -7.993 1.00 91.69 78 ASN A CA 1
ATOM 590 C C . ASN A 1 78 ? -0.361 -14.776 -6.838 1.00 91.69 78 ASN A C 1
ATOM 592 O O . ASN A 1 78 ? -0.504 -15.689 -6.026 1.00 91.69 78 ASN A O 1
ATOM 596 N N . GLN A 1 79 ? 0.658 -13.918 -6.746 1.00 93.44 79 GLN A N 1
ATOM 597 C CA . GLN A 1 79 ? 1.675 -13.996 -5.697 1.00 93.44 79 GLN A CA 1
ATOM 598 C C . GLN A 1 79 ? 1.602 -12.791 -4.770 1.00 93.44 79 GLN A C 1
ATOM 600 O O . GLN A 1 79 ? 1.555 -11.646 -5.221 1.00 93.44 79 GLN A O 1
ATOM 605 N N . VAL A 1 80 ? 1.614 -13.069 -3.468 1.00 92.75 80 VAL A N 1
ATOM 606 C CA . VAL A 1 80 ? 1.608 -12.067 -2.402 1.00 92.75 80 VAL A CA 1
ATOM 607 C C . VAL A 1 80 ? 2.988 -12.037 -1.762 1.00 92.75 80 VAL A C 1
ATOM 609 O O . VAL A 1 80 ? 3.559 -13.073 -1.416 1.00 92.75 80 VAL A O 1
ATOM 612 N N . PHE A 1 81 ? 3.535 -10.839 -1.626 1.00 89.19 81 PHE A N 1
ATOM 613 C CA . PHE A 1 81 ? 4.868 -10.594 -1.115 1.00 89.19 81 PHE A CA 1
ATOM 614 C C . PHE A 1 81 ? 4.829 -9.555 -0.008 1.00 89.19 81 PHE A C 1
ATOM 616 O O . PHE A 1 81 ? 4.192 -8.515 -0.141 1.00 89.19 81 PHE A O 1
ATOM 623 N N . SER A 1 82 ? 5.629 -9.772 1.031 1.00 88.62 82 SER A N 1
ATOM 624 C CA . SER A 1 82 ? 5.938 -8.702 1.973 1.00 88.62 82 SER A CA 1
ATOM 625 C C . SER A 1 82 ? 6.691 -7.564 1.296 1.00 88.62 82 SER A C 1
ATOM 627 O O . SER A 1 82 ? 7.356 -7.780 0.282 1.00 88.62 82 SER A O 1
ATOM 629 N N . ALA A 1 83 ? 6.646 -6.365 1.885 1.00 84.06 83 ALA A N 1
ATOM 630 C CA . ALA A 1 83 ? 7.323 -5.159 1.388 1.00 84.06 83 ALA A CA 1
ATOM 631 C C . ALA A 1 83 ? 8.712 -5.440 0.798 1.00 84.06 83 ALA A C 1
ATOM 633 O O . ALA A 1 83 ? 8.987 -5.176 -0.368 1.00 84.06 83 ALA A O 1
ATOM 634 N N . ARG A 1 84 ? 9.581 -6.068 1.597 1.00 83.94 84 ARG A N 1
ATOM 635 C CA . ARG A 1 84 ? 10.956 -6.385 1.203 1.00 83.94 84 ARG A CA 1
ATOM 636 C C . ARG A 1 84 ? 11.021 -7.358 0.023 1.00 83.94 84 ARG A C 1
ATOM 638 O O . ARG A 1 84 ? 11.868 -7.193 -0.851 1.00 83.94 84 ARG A O 1
ATOM 645 N N . LYS A 1 85 ? 10.157 -8.378 -0.001 1.00 88.12 85 LYS A N 1
ATOM 646 C CA . LYS A 1 85 ? 10.100 -9.344 -1.107 1.00 88.12 85 LYS A CA 1
ATOM 647 C C . LYS A 1 85 ? 9.555 -8.696 -2.378 1.00 88.12 85 LYS A C 1
ATOM 649 O O . LYS A 1 85 ? 10.084 -8.975 -3.443 1.00 88.12 85 LYS A O 1
ATOM 654 N N . PHE A 1 86 ? 8.567 -7.814 -2.264 1.00 87.12 86 PHE A N 1
ATOM 655 C CA . PHE A 1 86 ? 7.994 -7.076 -3.386 1.00 87.12 86 PHE A CA 1
ATOM 656 C C . PHE A 1 86 ? 9.040 -6.163 -4.044 1.00 87.12 86 PHE A C 1
ATOM 658 O O . PHE A 1 86 ? 9.230 -6.207 -5.258 1.00 87.12 86 PHE A O 1
ATOM 665 N N . GLU A 1 87 ? 9.814 -5.420 -3.247 1.00 85.56 87 GLU A N 1
ATOM 666 C CA . GLU A 1 87 ? 10.921 -4.603 -3.762 1.00 85.56 87 GLU A CA 1
ATOM 667 C C . GLU A 1 87 ? 12.031 -5.448 -4.403 1.00 85.56 87 GLU A C 1
ATOM 669 O O . GLU A 1 87 ? 12.539 -5.108 -5.475 1.00 85.56 87 GLU A O 1
ATOM 674 N N . ALA A 1 88 ? 12.399 -6.570 -3.773 1.00 84.19 88 ALA A N 1
ATOM 675 C CA . ALA A 1 88 ? 13.371 -7.504 -4.335 1.00 84.19 88 ALA A CA 1
ATOM 676 C C . ALA A 1 88 ? 12.880 -8.102 -5.662 1.00 84.19 88 ALA A C 1
ATOM 678 O O . ALA A 1 88 ? 13.653 -8.212 -6.614 1.00 84.19 88 ALA A O 1
ATOM 679 N N . HIS A 1 89 ? 11.587 -8.422 -5.746 1.00 87.06 89 HIS A N 1
ATOM 680 C CA . HIS A 1 89 ? 10.936 -8.944 -6.942 1.00 87.06 89 HIS A CA 1
ATOM 681 C C . HIS A 1 89 ? 10.918 -7.915 -8.084 1.00 87.06 89 HIS A C 1
ATOM 683 O O . HIS A 1 89 ? 11.163 -8.270 -9.233 1.00 87.06 89 HIS A O 1
ATOM 689 N N . ALA A 1 90 ? 10.772 -6.621 -7.776 1.00 81.88 90 ALA A N 1
ATOM 690 C CA . ALA A 1 90 ? 10.952 -5.534 -8.746 1.00 81.88 90 ALA A CA 1
ATOM 691 C C . ALA A 1 90 ? 12.414 -5.371 -9.234 1.00 81.88 90 ALA A C 1
ATOM 693 O O . ALA A 1 90 ? 12.718 -4.537 -10.094 1.00 81.88 90 ALA A O 1
ATOM 694 N N . GLY A 1 91 ? 13.352 -6.156 -8.694 1.00 76.50 91 GLY A N 1
ATOM 695 C CA . GLY A 1 91 ? 14.776 -6.094 -9.014 1.00 76.50 91 GLY A CA 1
ATOM 696 C C . GLY A 1 91 ? 15.529 -5.008 -8.242 1.00 76.50 91 GLY A C 1
ATOM 697 O O . GLY A 1 91 ? 16.581 -4.543 -8.704 1.00 76.50 91 GLY A O 1
ATOM 698 N N . SER A 1 92 ? 14.996 -4.585 -7.093 1.00 68.44 92 SER A N 1
ATOM 699 C CA . SER A 1 92 ? 15.668 -3.669 -6.177 1.00 68.44 92 SER A CA 1
ATOM 700 C C . SER A 1 92 ? 16.528 -4.408 -5.158 1.00 68.44 92 SER A C 1
ATOM 702 O O . SER A 1 92 ? 16.189 -5.490 -4.690 1.00 68.44 92 SER A O 1
ATOM 704 N N . LYS A 1 93 ? 17.653 -3.796 -4.785 1.00 64.69 93 LYS A N 1
ATOM 705 C CA . LYS A 1 93 ? 18.502 -4.229 -3.662 1.00 64.69 93 LYS A CA 1
ATOM 706 C C . LYS A 1 93 ? 18.455 -3.207 -2.515 1.00 64.69 93 LYS A C 1
ATOM 708 O O . LYS A 1 93 ? 19.428 -3.066 -1.783 1.00 64.69 93 LYS A O 1
ATOM 713 N N . SER A 1 94 ? 17.368 -2.435 -2.423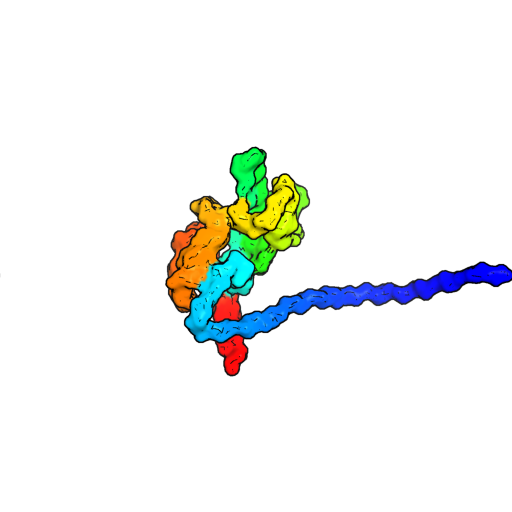 1.00 57.97 94 SER A N 1
ATOM 714 C CA . SER A 1 94 ? 17.185 -1.406 -1.394 1.00 57.97 94 SER A CA 1
ATOM 715 C C . SER A 1 94 ? 17.205 -2.014 0.011 1.00 57.97 94 SER A C 1
ATOM 717 O O . SER A 1 94 ? 16.596 -3.053 0.261 1.00 57.97 94 SER A O 1
ATOM 719 N N . SER A 1 95 ? 17.896 -1.338 0.932 1.00 56.66 95 SER A N 1
ATOM 720 C CA . SER A 1 95 ? 17.898 -1.662 2.364 1.00 56.66 95 SER A CA 1
ATOM 721 C C . SER A 1 95 ? 16.740 -1.002 3.130 1.00 56.66 95 SER A C 1
ATOM 723 O O . SER A 1 95 ? 16.577 -1.282 4.315 1.00 56.66 95 SER A O 1
ATOM 725 N N . HIS A 1 96 ? 15.939 -0.144 2.481 1.00 59.28 96 HIS A N 1
ATOM 726 C CA . HIS A 1 96 ? 14.816 0.571 3.096 1.00 59.28 96 HIS A CA 1
ATOM 727 C C . HIS A 1 96 ? 13.496 0.198 2.413 1.00 59.28 96 HIS A C 1
ATOM 729 O O . HIS A 1 96 ? 13.117 0.798 1.406 1.00 59.28 96 HIS A O 1
ATOM 735 N N . SER A 1 97 ? 12.811 -0.799 2.973 1.00 60.22 97 SER A N 1
ATOM 736 C CA . SER A 1 97 ? 11.523 -1.293 2.480 1.00 60.22 97 SER A CA 1
ATOM 737 C C . SER A 1 97 ? 10.391 -0.273 2.668 1.00 60.22 97 SER A C 1
ATOM 739 O O . SER A 1 97 ? 10.315 0.341 3.728 1.00 60.22 97 SER A O 1
ATOM 741 N N . ASN A 1 98 ? 9.483 -0.169 1.692 1.00 63.06 98 ASN A N 1
ATOM 742 C CA . ASN A 1 98 ? 8.312 0.726 1.583 1.00 63.06 98 ASN A CA 1
ATOM 743 C C . ASN A 1 98 ? 8.576 2.160 1.090 1.00 63.06 98 ASN A C 1
ATOM 745 O O . ASN A 1 98 ? 7.625 2.840 0.697 1.00 63.06 98 ASN A O 1
ATOM 749 N N .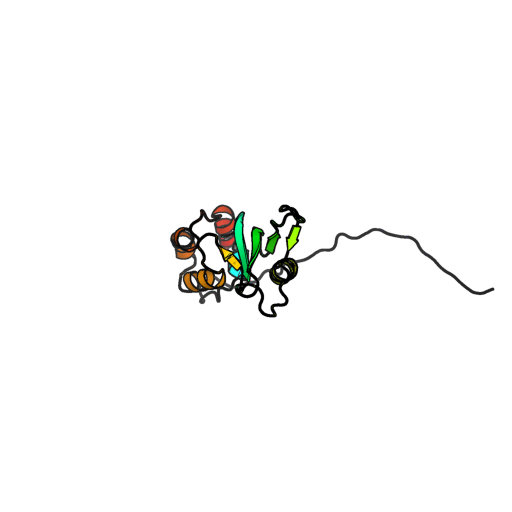 ASN A 1 99 ? 9.830 2.616 1.010 1.00 70.12 99 ASN A N 1
ATOM 750 C CA . ASN A 1 99 ? 10.142 3.988 0.574 1.00 70.12 99 ASN A CA 1
ATOM 751 C C . ASN A 1 99 ? 9.819 4.262 -0.903 1.00 70.12 99 ASN A C 1
ATOM 753 O O . ASN A 1 99 ? 9.757 5.415 -1.327 1.00 70.12 99 ASN A O 1
ATOM 757 N N . HIS A 1 100 ? 9.613 3.206 -1.685 1.00 78.25 100 HIS A N 1
ATOM 758 C CA . HIS A 1 100 ? 9.428 3.275 -3.131 1.00 78.25 100 HIS A CA 1
ATOM 759 C C . HIS A 1 100 ? 8.052 2.784 -3.589 1.00 78.25 100 HIS A C 1
ATOM 761 O O . HIS A 1 100 ? 7.858 2.564 -4.783 1.00 78.25 100 HIS A O 1
ATOM 767 N N . ILE A 1 101 ? 7.112 2.578 -2.661 1.00 87.88 101 ILE A N 1
ATOM 768 C CA . ILE A 1 101 ? 5.751 2.133 -2.971 1.00 87.88 101 ILE A CA 1
ATOM 769 C C . ILE A 1 101 ? 4.827 3.348 -2.985 1.00 87.88 101 ILE A C 1
ATOM 771 O O . ILE A 1 101 ? 4.662 4.041 -1.975 1.00 87.88 101 ILE A O 1
ATOM 775 N N . PHE A 1 102 ? 4.225 3.590 -4.145 1.00 89.69 102 PHE A N 1
ATOM 776 C CA . PHE A 1 102 ? 3.372 4.735 -4.421 1.00 89.69 102 PHE A CA 1
ATOM 777 C C . PHE A 1 102 ? 1.960 4.289 -4.780 1.00 89.69 102 PHE A C 1
ATOM 779 O O . PHE A 1 102 ? 1.760 3.284 -5.460 1.00 89.69 102 PHE A O 1
ATOM 786 N N . LEU A 1 103 ? 0.978 5.072 -4.354 1.00 91.38 103 LEU A N 1
ATOM 787 C CA . LEU A 1 103 ? -0.399 4.965 -4.821 1.00 91.38 103 LEU A CA 1
ATOM 788 C C . LEU A 1 103 ? -0.520 5.503 -6.255 1.00 91.38 103 LEU A C 1
ATOM 790 O O . LEU A 1 103 ? 0.352 6.238 -6.734 1.00 91.38 103 LEU A O 1
ATOM 794 N N . LYS A 1 104 ? -1.643 5.221 -6.930 1.00 87.88 104 LYS A N 1
ATOM 795 C CA . LYS A 1 104 ? -1.919 5.778 -8.270 1.00 87.88 104 LYS A CA 1
ATOM 796 C C . LYS A 1 104 ? -1.842 7.307 -8.319 1.00 87.88 104 LYS A C 1
ATOM 798 O O . LYS A 1 104 ? -1.441 7.855 -9.342 1.00 87.88 104 LYS A O 1
ATOM 803 N N . ASN A 1 105 ? -2.169 7.979 -7.214 1.00 86.12 105 ASN A N 1
ATOM 804 C CA . ASN A 1 105 ? -2.120 9.436 -7.083 1.00 86.12 105 ASN A CA 1
ATOM 805 C C . ASN A 1 105 ? -0.699 10.018 -6.895 1.00 86.12 105 ASN A C 1
ATOM 807 O O . ASN A 1 105 ? -0.557 11.223 -6.699 1.00 86.12 105 ASN A O 1
ATOM 811 N N . GLY A 1 106 ? 0.345 9.180 -6.904 1.00 86.38 106 GLY A N 1
ATOM 812 C CA . GLY A 1 106 ? 1.744 9.597 -6.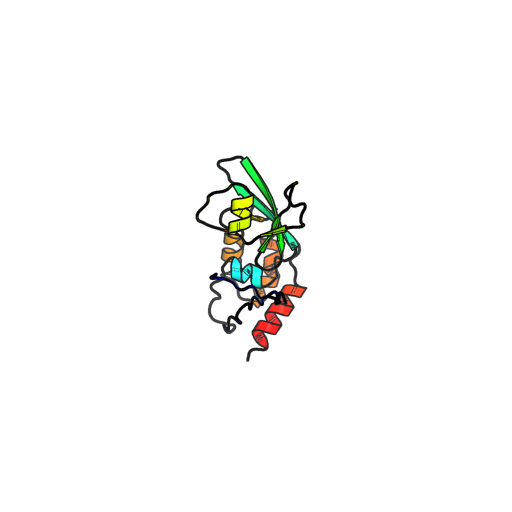777 1.00 86.38 106 GLY A CA 1
ATOM 813 C C . GLY A 1 106 ? 2.225 9.848 -5.344 1.00 86.38 106 GLY A C 1
ATOM 814 O O . GLY A 1 106 ? 3.388 10.195 -5.148 1.00 86.38 106 GLY A O 1
ATOM 815 N N . LYS A 1 107 ? 1.382 9.661 -4.321 1.00 89.94 107 LYS A N 1
ATOM 816 C CA . LYS A 1 107 ? 1.806 9.727 -2.914 1.00 89.94 107 LYS A CA 1
ATOM 817 C C . LYS A 1 107 ? 2.382 8.381 -2.480 1.00 89.94 107 LYS A C 1
ATOM 819 O O . LYS A 1 107 ? 1.828 7.330 -2.795 1.00 89.94 107 LYS A O 1
ATOM 824 N N . SER A 1 108 ? 3.482 8.413 -1.733 1.00 89.12 108 SER A N 1
ATOM 825 C CA . SER A 1 108 ? 4.033 7.216 -1.093 1.00 89.12 108 SER A CA 1
ATOM 826 C C . SER A 1 108 ? 3.202 6.810 0.122 1.00 89.12 108 SER A C 1
ATOM 828 O O . SER A 1 108 ? 2.560 7.657 0.750 1.00 89.12 108 SER A O 1
ATOM 830 N N . LEU A 1 109 ? 3.269 5.535 0.511 1.00 88.44 109 LEU A N 1
ATOM 831 C CA . LEU A 1 109 ? 2.625 5.064 1.745 1.00 88.44 109 LEU A CA 1
ATOM 832 C C . LEU A 1 109 ? 3.117 5.831 2.980 1.00 88.44 109 LEU A C 1
ATOM 834 O O . LEU A 1 109 ? 2.327 6.152 3.859 1.00 88.44 109 LEU A O 1
ATOM 838 N N . HIS A 1 110 ? 4.392 6.227 3.006 1.00 86.50 110 HIS A N 1
ATOM 839 C CA . HIS A 1 110 ? 4.937 7.094 4.053 1.00 86.50 110 HIS A CA 1
ATOM 840 C C . HIS A 1 110 ? 4.239 8.458 4.123 1.00 86.50 110 HIS A C 1
ATOM 842 O O . HIS A 1 110 ? 3.947 8.939 5.215 1.00 86.50 110 HIS A O 1
ATOM 848 N N . ASN A 1 111 ? 3.936 9.079 2.979 1.00 88.38 111 ASN A N 1
ATOM 849 C CA . ASN A 1 111 ? 3.210 10.350 2.958 1.00 88.38 111 ASN A CA 1
ATOM 850 C C . ASN A 1 111 ? 1.766 10.195 3.442 1.00 88.38 111 ASN A C 1
ATOM 852 O O . ASN A 1 111 ? 1.250 11.101 4.092 1.00 88.38 111 ASN A O 1
ATOM 856 N N . VAL A 1 112 ? 1.116 9.072 3.122 1.00 89.06 112 VAL A N 1
ATOM 857 C CA . VAL A 1 112 ? -0.231 8.758 3.620 1.00 89.06 112 VAL A CA 1
ATOM 858 C C . VAL A 1 112 ? -0.194 8.618 5.137 1.00 89.06 112 VAL A C 1
ATOM 860 O O . VAL A 1 112 ? -0.895 9.345 5.828 1.00 89.06 112 VAL A O 1
ATOM 863 N N . VAL A 1 113 ? 0.698 7.770 5.650 1.00 87.31 113 VAL A N 1
ATOM 864 C CA . VAL A 1 113 ? 0.918 7.574 7.086 1.00 87.31 113 VAL A CA 1
ATOM 865 C C . VAL A 1 113 ? 1.172 8.894 7.800 1.00 87.31 113 VAL A C 1
ATOM 867 O O . VAL A 1 113 ? 0.533 9.160 8.805 1.00 87.31 113 VAL A O 1
ATOM 870 N N . LYS A 1 114 ? 2.054 9.747 7.268 1.00 86.31 114 LYS A N 1
ATOM 871 C CA . LYS A 1 114 ? 2.352 11.051 7.869 1.00 86.31 114 LYS A CA 1
ATOM 872 C C . LYS A 1 114 ? 1.108 11.937 7.967 1.00 86.31 114 LYS A C 1
ATOM 874 O O . LYS A 1 114 ? 0.909 12.579 8.983 1.00 86.31 114 LYS A O 1
ATOM 879 N N . LYS A 1 115 ? 0.269 11.963 6.927 1.00 86.75 115 LYS A N 1
ATOM 880 C CA . LYS A 1 115 ? -0.968 12.760 6.922 1.00 86.75 115 LYS A CA 1
ATOM 881 C C . LYS A 1 115 ? -2.025 12.241 7.889 1.00 86.75 115 LYS A C 1
ATOM 883 O O . LYS A 1 115 ? -2.800 13.039 8.394 1.00 86.75 115 LYS A O 1
ATOM 888 N N . LEU A 1 116 ? -2.085 10.928 8.087 1.00 84.62 116 LEU A N 1
ATOM 889 C CA . LEU A 1 116 ? -3.044 10.297 8.994 1.00 84.62 116 LEU A CA 1
ATOM 890 C 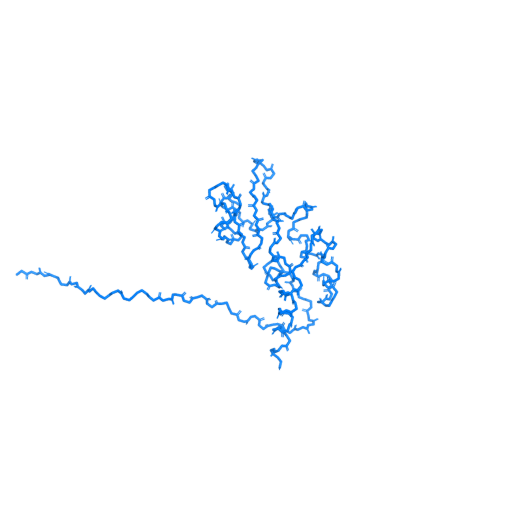C . LEU A 1 116 ? -2.538 10.261 10.440 1.00 84.62 116 LEU A C 1
ATOM 892 O O . LEU A 1 116 ? -3.345 10.277 11.356 1.00 84.62 116 LEU A O 1
ATOM 896 N N . GLY A 1 117 ? -1.216 10.242 10.635 1.00 80.12 117 GLY A N 1
ATOM 897 C CA . GLY A 1 117 ? -0.529 10.269 11.931 1.00 80.12 117 GLY A CA 1
ATOM 898 C C . GLY A 1 117 ? -0.886 11.468 12.799 1.00 80.12 117 GLY A C 1
ATOM 899 O O . GLY A 1 117 ? -0.869 11.359 14.019 1.00 80.12 117 GLY A O 1
ATOM 900 N N . ASP A 1 118 ? -1.249 12.581 12.165 1.00 76.38 118 ASP A N 1
ATOM 901 C CA . ASP A 1 118 ? -1.628 13.820 12.842 1.00 76.38 118 ASP A CA 1
ATOM 902 C C . ASP A 1 118 ? -3.141 13.889 13.163 1.00 76.38 118 ASP A C 1
ATOM 904 O O . ASP A 1 118 ? -3.609 14.894 13.697 1.00 76.38 118 ASP A O 1
ATOM 908 N N . LEU A 1 119 ? -3.926 12.857 12.818 1.00 79.31 119 LEU A N 1
ATOM 909 C CA . LEU A 1 119 ? -5.389 12.834 12.942 1.00 79.31 119 LEU A CA 1
ATOM 910 C C . LEU A 1 119 ? -5.866 11.857 14.027 1.00 79.31 119 LEU A C 1
ATOM 912 O O . LEU A 1 119 ? -5.212 10.856 14.318 1.00 79.31 119 LEU A O 1
ATOM 916 N N . SER A 1 120 ? -7.048 12.120 14.596 1.00 77.06 120 SER A N 1
ATOM 917 C CA . SER A 1 120 ? -7.736 11.151 15.456 1.00 77.06 120 SER A CA 1
ATOM 918 C C . SER A 1 120 ? -8.252 9.973 14.629 1.00 77.06 120 SER A C 1
ATOM 920 O O . SER A 1 120 ? -8.533 10.109 13.436 1.00 77.06 120 SER A O 1
ATOM 922 N N . LEU A 1 121 ? -8.410 8.812 15.272 1.00 72.12 121 LEU A N 1
ATOM 923 C CA . LEU A 1 121 ? -8.894 7.607 14.603 1.00 72.12 121 LEU A CA 1
ATOM 924 C C . LEU A 1 121 ? -10.241 7.850 13.909 1.00 72.12 121 LEU A C 1
ATOM 926 O O . LEU A 1 121 ? -10.405 7.485 12.755 1.00 72.12 121 LEU A O 1
ATOM 930 N N . GLU A 1 122 ? -11.170 8.542 14.562 1.00 72.94 122 GLU A N 1
ATOM 931 C CA . GLU A 1 122 ? -12.482 8.865 13.990 1.00 72.94 122 GLU A CA 1
ATOM 932 C C . GLU A 1 122 ? -12.380 9.718 12.718 1.00 72.94 122 GLU A C 1
ATOM 934 O O . GLU A 1 122 ? -13.094 9.467 11.750 1.00 72.94 122 GLU A O 1
ATOM 939 N N . SER A 1 123 ? -11.437 10.663 12.671 1.00 81.94 123 SER A N 1
ATOM 940 C CA . SER A 1 123 ? -11.241 11.523 11.504 1.00 81.94 123 SER A CA 1
ATOM 941 C C . SER A 1 123 ? -10.550 10.816 10.337 1.00 81.94 123 SER A C 1
ATOM 943 O O . SER A 1 123 ? -10.746 11.224 9.196 1.00 81.94 123 SER A O 1
ATOM 945 N N . ILE A 1 124 ? -9.765 9.753 10.564 1.00 83.81 124 ILE A N 1
ATOM 946 C CA . ILE A 1 124 ? -9.027 9.062 9.488 1.00 83.81 124 ILE A CA 1
ATOM 947 C C . ILE A 1 124 ? -9.968 8.614 8.366 1.00 83.81 124 ILE A C 1
ATOM 949 O O . ILE A 1 124 ? -9.641 8.833 7.199 1.00 83.81 124 ILE A O 1
ATOM 953 N N . GLY A 1 125 ? -11.131 8.048 8.703 1.00 79.06 125 GLY A N 1
ATOM 954 C CA . GLY A 1 125 ? -12.124 7.586 7.728 1.00 79.06 125 GLY A CA 1
ATOM 955 C C . GLY A 1 125 ? -12.669 8.699 6.822 1.00 79.06 125 GLY A C 1
ATOM 956 O O . GLY A 1 125 ? -12.945 8.461 5.649 1.00 79.06 125 GLY A O 1
ATOM 957 N N . GLU A 1 126 ? -12.751 9.931 7.319 1.00 83.50 126 GLU A N 1
ATOM 958 C CA . GLU A 1 126 ? -13.251 11.069 6.541 1.00 83.50 126 GLU A CA 1
ATOM 959 C C . GLU A 1 126 ? -12.204 11.595 5.553 1.00 83.50 126 GLU A C 1
ATOM 961 O O . GLU A 1 126 ? -12.530 11.989 4.432 1.00 83.50 126 GLU A O 1
ATOM 966 N N . VAL A 1 127 ? -10.926 11.600 5.948 1.00 86.75 127 VAL A N 1
ATOM 967 C CA . VAL A 1 127 ? -9.859 12.213 5.138 1.00 86.75 127 VAL A CA 1
ATOM 968 C C . VAL A 1 127 ? -9.163 11.213 4.222 1.00 86.75 127 VAL A C 1
ATOM 970 O O . VAL A 1 127 ? -8.592 11.616 3.202 1.00 86.75 127 VAL A O 1
ATOM 973 N N . ILE A 1 128 ? -9.184 9.918 4.562 1.00 87.75 128 ILE A N 1
ATOM 974 C CA . ILE A 1 128 ? -8.431 8.880 3.854 1.00 87.75 128 ILE A CA 1
ATOM 975 C C . ILE A 1 128 ? -8.737 8.899 2.358 1.00 87.75 128 ILE A C 1
ATOM 977 O O . ILE A 1 128 ? -7.786 8.989 1.588 1.00 87.75 128 ILE A O 1
ATOM 981 N N . GLU A 1 129 ? -10.008 8.943 1.939 1.00 89.50 129 GLU A N 1
ATOM 982 C CA . GLU A 1 129 ? -10.420 8.948 0.524 1.00 89.50 129 GLU A CA 1
ATOM 983 C C . GLU A 1 129 ? -9.738 10.084 -0.260 1.00 89.50 129 GLU A C 1
ATOM 985 O O . GLU A 1 129 ? -9.158 9.854 -1.322 1.00 89.50 129 GLU A O 1
ATOM 990 N N . GLY A 1 130 ? -9.673 11.295 0.305 1.00 88.06 130 GLY A N 1
ATOM 991 C CA . GLY A 1 130 ? -8.959 12.428 -0.299 1.00 88.06 130 GLY A CA 1
ATOM 992 C C . GLY A 1 130 ? -7.429 12.290 -0.260 1.00 88.06 130 GLY A C 1
ATOM 993 O O . GLY A 1 130 ? -6.701 12.805 -1.122 1.00 88.06 130 GLY A O 1
ATOM 994 N N . VAL A 1 131 ? -6.892 11.570 0.728 1.00 88.31 131 VAL A N 1
ATOM 995 C CA . VAL A 1 131 ? -5.459 11.282 0.816 1.00 88.31 131 VAL A CA 1
ATOM 996 C C . VAL A 1 131 ? -5.042 10.247 -0.227 1.00 88.31 131 VAL A C 1
ATOM 998 O O . VAL A 1 131 ? -4.034 10.482 -0.895 1.00 88.31 131 VAL A O 1
ATOM 1001 N N . ILE A 1 132 ? -5.791 9.162 -0.413 1.00 89.31 132 ILE A N 1
ATOM 1002 C CA . ILE A 1 132 ? -5.444 8.059 -1.323 1.00 89.31 132 ILE A CA 1
ATOM 1003 C C . ILE A 1 132 ? -5.948 8.270 -2.755 1.00 89.31 132 ILE A C 1
ATOM 1005 O O . ILE A 1 132 ? -5.325 7.784 -3.696 1.00 89.31 132 ILE A O 1
ATOM 1009 N N . GLY A 1 133 ? -6.993 9.080 -2.942 1.00 85.56 133 GLY A N 1
ATOM 1010 C CA . GLY A 1 133 ? -7.603 9.368 -4.243 1.00 85.56 133 GLY A CA 1
ATOM 1011 C C . GLY A 1 133 ? -8.386 8.201 -4.857 1.00 85.56 133 GLY A C 1
ATOM 1012 O O . GLY A 1 133 ? -8.755 8.280 -6.024 1.00 85.56 133 GLY A O 1
ATOM 1013 N N . GLU A 1 134 ? -8.616 7.127 -4.102 1.00 85.56 134 GLU A N 1
ATOM 1014 C CA . GLU A 1 134 ? -9.452 5.975 -4.458 1.00 85.56 134 GLU A CA 1
ATOM 1015 C C . GLU A 1 134 ? -10.407 5.674 -3.291 1.00 85.56 134 GLU A C 1
ATOM 1017 O O . GLU A 1 134 ? -10.241 6.219 -2.200 1.00 85.56 134 GLU A O 1
ATOM 1022 N N . ARG A 1 135 ? -11.416 4.824 -3.514 1.00 86.19 135 ARG A N 1
ATOM 1023 C CA . ARG A 1 135 ? -12.349 4.401 -2.461 1.00 86.19 135 ARG A CA 1
ATOM 1024 C C . ARG A 1 135 ? -11.614 3.498 -1.452 1.00 86.19 135 ARG A C 1
ATOM 1026 O O . ARG A 1 135 ? -11.131 2.446 -1.868 1.00 86.19 135 ARG A O 1
ATOM 1033 N N . PRO A 1 136 ? -11.516 3.885 -0.167 1.00 87.44 136 PRO A N 1
ATOM 1034 C CA . PRO A 1 136 ? -10.957 3.032 0.877 1.00 87.44 136 PRO A CA 1
ATOM 1035 C C . PRO A 1 136 ? -11.882 1.853 1.182 1.00 87.44 136 PRO A C 1
ATOM 1037 O O . PRO A 1 136 ? -13.089 1.912 0.932 1.00 87.44 136 PRO A O 1
ATOM 1040 N N . ASN A 1 137 ? -11.325 0.809 1.791 1.00 86.25 137 ASN A N 1
ATOM 1041 C CA . ASN A 1 137 ? -12.114 -0.299 2.306 1.00 86.25 137 ASN A CA 1
ATOM 1042 C C . ASN A 1 137 ? -12.596 0.016 3.732 1.00 86.25 137 ASN A C 1
ATOM 1044 O O . ASN A 1 137 ? -11.906 -0.243 4.719 1.00 86.25 137 ASN A O 1
ATOM 1048 N N . PHE A 1 138 ? -13.785 0.613 3.820 1.00 82.25 138 PHE A N 1
ATOM 1049 C CA . PHE A 1 138 ? -14.416 0.937 5.099 1.00 82.25 138 PHE A CA 1
ATOM 1050 C C . PHE A 1 138 ? -14.898 -0.306 5.856 1.00 82.25 138 PHE A C 1
ATOM 1052 O O . PHE A 1 138 ? -14.881 -0.292 7.079 1.00 82.25 138 PHE A O 1
ATOM 1059 N N . GLU A 1 139 ? -15.263 -1.392 5.167 1.00 84.88 139 GLU A N 1
ATOM 1060 C CA . GLU A 1 139 ? -15.693 -2.638 5.819 1.00 84.88 139 GLU A CA 1
ATOM 1061 C C . GLU A 1 139 ? -14.558 -3.247 6.652 1.00 84.88 139 GLU A C 1
ATOM 1063 O O . GLU A 1 139 ? -14.751 -3.579 7.819 1.00 84.88 139 GLU A O 1
ATOM 1068 N N . CYS A 1 140 ? -13.348 -3.332 6.088 1.00 80.06 140 CYS A N 1
ATOM 1069 C CA . CYS A 1 140 ? -12.170 -3.795 6.822 1.00 80.06 140 CYS A CA 1
ATOM 1070 C C . CYS A 1 140 ? -11.766 -2.831 7.944 1.00 80.06 140 CYS A C 1
ATOM 1072 O O . CYS A 1 140 ? -11.256 -3.270 8.971 1.00 80.06 140 CYS A O 1
ATOM 1074 N N . TYR A 1 141 ? -11.997 -1.533 7.754 1.00 80.44 141 TYR A N 1
ATOM 1075 C CA . TYR A 1 141 ? -11.641 -0.519 8.737 1.00 80.44 141 TYR A CA 1
ATOM 1076 C C . TYR A 1 141 ? -12.550 -0.505 9.964 1.00 80.44 141 TYR A C 1
ATOM 1078 O O . TYR A 1 141 ? -12.047 -0.436 11.082 1.00 80.44 141 TYR A O 1
ATOM 1086 N N . GLU A 1 142 ? -13.867 -0.582 9.770 1.00 79.75 142 GLU A N 1
ATOM 1087 C CA . GLU A 1 142 ? -14.815 -0.675 10.884 1.00 79.75 142 GLU A CA 1
ATOM 1088 C C . GLU A 1 142 ? -14.634 -2.005 11.630 1.00 79.75 142 GLU A C 1
ATOM 1090 O O . GLU A 1 142 ? -14.555 -2.000 12.852 1.00 79.75 142 GLU A O 1
ATOM 1095 N N . ALA A 1 143 ? -14.390 -3.115 10.919 1.00 81.44 143 ALA A N 1
ATOM 1096 C CA . ALA A 1 143 ? -14.039 -4.386 11.559 1.00 81.44 143 ALA A CA 1
ATOM 1097 C C . ALA A 1 143 ? -12.764 -4.286 12.422 1.00 81.44 143 ALA A C 1
ATOM 1099 O O . ALA A 1 143 ? -12.724 -4.804 13.536 1.00 81.44 143 ALA A O 1
ATOM 1100 N N . TRP A 1 144 ? -11.730 -3.589 11.936 1.00 81.19 144 TRP A N 1
ATOM 1101 C CA . TRP A 1 144 ? -10.509 -3.345 12.708 1.00 81.19 144 TRP A CA 1
ATOM 1102 C C . TRP A 1 144 ? -10.751 -2.430 13.921 1.00 81.19 144 TRP A C 1
ATOM 1104 O O . TRP A 1 144 ? -10.158 -2.642 14.978 1.00 81.19 144 TRP A O 1
ATOM 1114 N N . LYS A 1 145 ? -11.613 -1.413 13.789 1.00 75.94 145 LYS A N 1
ATOM 1115 C CA . LYS A 1 145 ? -12.000 -0.524 14.897 1.00 75.94 145 LYS A CA 1
ATOM 1116 C C . LYS A 1 145 ? -12.753 -1.278 15.989 1.00 75.94 145 LYS A C 1
ATOM 1118 O O . LYS A 1 145 ? -12.437 -1.074 17.157 1.00 75.94 145 LYS A O 1
ATOM 1123 N N . ASP A 1 146 ? -13.704 -2.129 15.613 1.00 75.75 146 ASP A N 1
ATOM 1124 C CA . ASP A 1 146 ? -14.490 -2.936 16.548 1.00 75.75 146 ASP A CA 1
ATOM 1125 C C . ASP A 1 146 ? -13.583 -3.912 17.314 1.00 75.75 146 ASP A C 1
ATOM 1127 O O . ASP A 1 146 ? -13.626 -3.960 18.540 1.00 75.75 146 ASP A O 1
ATOM 1131 N N . GLU A 1 147 ? -12.655 -4.591 16.628 1.00 70.69 147 GLU A N 1
ATOM 1132 C CA . GLU A 1 147 ? -11.655 -5.466 17.266 1.00 70.69 147 GLU A CA 1
ATOM 1133 C C . GLU A 1 147 ? -10.718 -4.693 18.218 1.00 70.69 147 GLU A C 1
ATOM 1135 O O . GLU A 1 147 ? -10.369 -5.175 19.300 1.00 70.69 147 GLU A O 1
ATOM 1140 N N . ALA A 1 148 ? -10.341 -3.463 17.852 1.00 64.81 148 ALA A N 1
ATOM 1141 C CA . ALA A 1 148 ? -9.543 -2.584 18.705 1.00 64.81 148 ALA A CA 1
ATOM 1142 C C . ALA A 1 148 ? -10.311 -2.069 19.941 1.00 64.81 148 ALA A C 1
ATOM 1144 O O . ALA A 1 148 ? -9.671 -1.683 20.923 1.00 64.81 148 ALA A O 1
ATOM 1145 N N . LEU A 1 149 ? -11.651 -2.055 19.910 1.00 58.62 149 LEU A N 1
ATOM 1146 C CA . LEU A 1 149 ? -12.510 -1.613 21.013 1.00 58.62 149 LEU A CA 1
ATOM 1147 C C . LEU A 1 149 ? -13.008 -2.762 21.908 1.00 58.62 149 LEU A C 1
ATOM 1149 O O . LEU A 1 149 ? -13.226 -2.537 23.094 1.00 58.62 149 LEU A O 1
ATOM 1153 N N . GLU A 1 150 ? -13.160 -3.982 21.385 1.00 56.22 150 GLU A N 1
ATOM 1154 C CA . GLU A 1 150 ? -13.633 -5.160 22.140 1.00 56.22 150 GLU A CA 1
ATOM 1155 C C . GLU A 1 150 ? -12.558 -5.811 23.035 1.00 56.22 150 GLU A C 1
ATOM 1157 O O . GLU A 1 150 ? -12.828 -6.786 23.735 1.00 56.22 150 GLU A O 1
ATOM 1162 N N . SER A 1 151 ? -11.341 -5.262 23.062 1.00 48.59 151 SER A N 1
ATOM 1163 C CA . SER A 1 151 ? -10.258 -5.706 23.956 1.00 48.59 151 SER A CA 1
ATOM 1164 C C . SER A 1 151 ? -10.255 -5.010 25.335 1.00 48.59 151 SER A C 1
ATOM 1166 O O . SER A 1 151 ? -9.219 -5.012 26.003 1.00 48.59 151 SER A O 1
ATOM 1168 N N . VAL A 1 152 ? -11.372 -4.398 25.761 1.00 43.41 152 VAL A N 1
ATOM 1169 C CA . VAL A 1 152 ? -11.524 -3.685 27.054 1.00 43.41 152 VAL A CA 1
ATOM 1170 C C . VAL A 1 152 ? -12.405 -4.454 28.033 1.00 43.41 152 VAL A C 1
ATOM 1172 O O . VAL A 1 152 ? -13.500 -4.899 27.626 1.00 43.41 152 VAL A O 1
#

Organism: Acorus calamus (NCBI:txid4465)

=== Feature glossary ===
Legend for the data blocks above and below:

— What the protein is —

The amino-acid sequence is the protein's primary structure: the linear order of residues from the N-terminus to the C-terminus, written in one-letter code. Everything else here — the 3D coordinates, the secondary structure, the domain annotations — is ultimately a consequence of this string.

Functional annotations link the protein to curated databases. InterPro entries identify conserved domains and families by matching the sequence against member-database signatures (Pfam, PROSITE, CDD, …). Gene Ontology (GO) terms describe molecular function, biological process, and cellular component in a controlled vocabulary. CATH places the structure in a hierarchi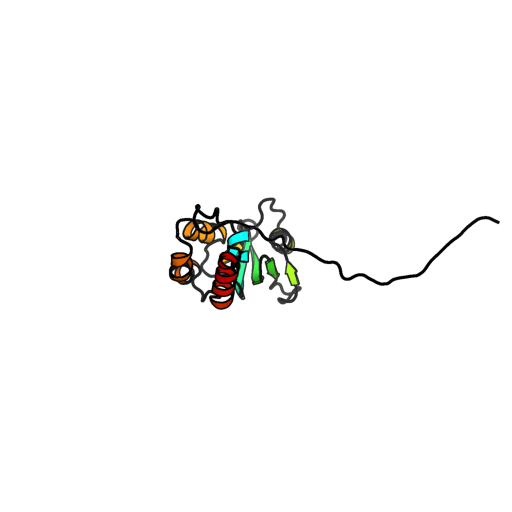cal fold classification (Class/Architecture/Topology/Homologous-superfamily). The organism is the source species.

— Where its atoms are —

Atomic coordinates in PDBx/mmCIF format — the same representation the Protein Data Bank distributes. Each line of the _atom_site loop places one backbone atom in Cartesian space (units: ångströms, origin: arbitrary).

The six renders are orthographic views along the three Cartesian axes in both directions. Representation (cartoon, sticks, or surface) and color scheme (sequence-rainbow or by-chain) vary across proteins so the training set covers all the common visualization conventions.

— Local backbone conformation —

Eight-state secondary structure (DSSP): H is the canonical α-helix, G the tighter 3₁₀-helix, I the wider π-helix; E/B are β-structure, T and S are turns and bends, and '-' is everything else. DSSP derives these from the pattern of main-chain N–H···O=C hydrogen bonds, not from the sequence.

Three-state secondary structure (P-SEA) collapses the eight DSSP classes into helix (a), strand (b), and coil (c). P-SEA assigns these from Cα geometry alone — distances and angles — without requiring backbone oxygens, so it works on any Cα trace.

φ (phi) and ψ (psi) are the two rotatable backbone dihedrals per residue: φ is the C(i-1)–N–Cα–C torsion, ψ is the N–Cα–C–N(i+1) torsion, both in degrees on (−180°, 180°]. α-helical residues cluster near (−60°, −45°); β-strand residues near (−120°, +130°). A Ramachandran plot is simply a scatter of (φ, ψ) for every residue.

— Global shape and packing —

The geometric summary reports three shape descriptors. Rg (radius of gyration) measures how spread out the Cα atoms are about their centre of mass; compact globular proteins have small Rg, elongated or unfolded ones large. Cα contacts (<8 Å, |i−j|>4) count long-range residue pairs in spatial proximity — high for tightly packed folds, near zero for rods or random coil. The bounding-box extents give the protein's footprint along x, y, z in Å.

SASA measures how much of the protein is reachable by solvent. It is computed by rolling a water-sized probe over the atomic surface and summing the exposed area (Å²). Per-residue SASA distinguishes core (buried, low SASA) from surface (exposed, high SASA) residues; total SASA is a whole-molecule size measure.

Plot images: a contact map (which residues are close in 3D, as an N×N binary image), a Ramachandran scatter (backbone torsion angles, revealing secondary-structure composition at a glance), and — for AlphaFold structures — a PAE heatmap (pairwise prediction confidence).

— Structural neighborhood —

A 3Di character summarizes, for each residue, the relative orientation of the Cα frame of its nearest spatial neighbor. Because it encodes fold topology rather than chemistry, 3Di alignments detect remote structural similarity that sequence alignment misses.

The Foldseek neighbor list gives the closest experimentally determined structures in the PDB, ranked by structural alignment. TM-score near 1 means near-identical fold; near 0.3 means only rough topology match. This is how one finds what a novel AlphaFold prediction most resembles in the solved-structure universe.

— Confidence and disorder —

For AlphaFold models, the B-factor field carries pLDDT — the model's own estimate of local accuracy on a 0–100 scale. Regions with pLDDT<50 should be treated as essentially unmodeled; they often correspond to intrinsically disordered segments.

Crystallographic B-factors measure how much each atom's electron density is smeared out, in Å². They rise in mobile loops and surface residues and fall in the buried interior. In AlphaFold models this column is repurposed to hold pLDDT instead.

Predicted Aligned Error (PAE) is an AlphaFold confidence matrix: entry (i, j) is the expected error in the position of residue j, in ångströms, when the prediction is superimposed on the true structure at residue i. Low PAE within a block of residues means that block is internally rigid and well-predicted; high PAE between two blocks means their relative placement is uncertain even if each block individually is confident.